Protein AF-A0A6J1MG69-F1 (afdb_monomer_lite)

pLDDT: mean 79.28, std 18.52, range [40.03, 97.81]

Foldseek 3Di:
DDDDDDDDDPPPPPPPPPPPPPPDADPVLQVQLVVVCVVVVHDCVCSVVSSVVSVVVVVVVVVVVVVVVVVVVVVVVVVVPPPPPPPPPPPDPPPPPPPDD

Organism: Drosophila hydei (NCBI:txid7224)

Sequence (101 aa):
MSEDQEELMSNDETFSYSPEIVETFTELETEQALLFIKDNNLPMSDLHYALKYIRISNRAVDLDDKFKEIQQRLKKLREQDMVVVTPPKCGNLNFNFFNNP

Radius of gyration: 35.59 Å; chains: 1; bounding box: 88×81×62 Å

Secondary structure (DSSP, 8-state):
--------------------------HHHHHHHHHHHHHTT--GGGHHHHHHHHHHHHHHHHHHHHHHHHHHHHHHHHHHS----PPP-------------

Structure (mmCIF, N/CA/C/O backbone):
data_AF-A0A6J1MG69-F1
#
_entry.id   AF-A0A6J1MG69-F1
#
loop_
_atom_site.group_PDB
_atom_site.id
_atom_site.type_symbol
_atom_site.label_atom_id
_atom_site.label_alt_id
_atom_site.label_comp_id
_atom_site.label_asym_id
_atom_site.label_entity_id
_atom_site.label_seq_id
_atom_site.pdbx_PDB_ins_code
_atom_site.Cartn_x
_atom_site.Cartn_y
_atom_site.Cartn_z
_atom_site.occupancy
_atom_site.B_iso_or_equiv
_atom_site.auth_seq_id
_atom_site.auth_comp_id
_atom_site.auth_asym_id
_atom_site.auth_atom_id
_atom_site.pdbx_PDB_model_num
ATOM 1 N N . MET A 1 1 ? 13.204 70.056 -14.124 1.00 40.03 1 MET A N 1
ATOM 2 C CA . MET A 1 1 ? 13.713 68.807 -14.717 1.00 40.03 1 MET A CA 1
ATOM 3 C C . MET A 1 1 ? 13.795 67.841 -13.564 1.00 40.03 1 MET A C 1
ATOM 5 O O . MET A 1 1 ? 14.607 68.054 -12.674 1.00 40.03 1 MET A O 1
ATOM 9 N N . SER A 1 2 ? 12.797 66.974 -13.488 1.00 50.94 2 SER A N 1
ATOM 10 C CA . SER A 1 2 ? 12.541 66.056 -12.384 1.00 50.94 2 SER A CA 1
ATOM 11 C C . SER A 1 2 ? 13.284 64.760 -12.676 1.00 50.94 2 SER A C 1
ATOM 13 O O . SER A 1 2 ? 13.065 64.192 -13.741 1.00 50.94 2 SER A O 1
ATOM 15 N N . GLU A 1 3 ? 14.131 64.313 -11.760 1.00 53.34 3 GLU A N 1
ATOM 16 C CA . GLU A 1 3 ? 14.744 62.981 -11.794 1.00 53.34 3 GLU A CA 1
ATOM 17 C C . GLU A 1 3 ? 14.401 62.300 -10.467 1.00 53.34 3 GLU A C 1
ATOM 19 O O . GLU A 1 3 ? 15.215 62.148 -9.560 1.00 53.34 3 GLU A O 1
ATOM 24 N N . ASP A 1 4 ? 13.112 61.992 -10.338 1.00 51.06 4 ASP A N 1
ATOM 25 C CA . ASP A 1 4 ? 12.638 60.929 -9.468 1.00 51.06 4 ASP A CA 1
ATOM 26 C C . ASP A 1 4 ? 12.934 59.588 -10.161 1.00 51.06 4 ASP A C 1
ATOM 28 O O . ASP A 1 4 ? 12.721 59.462 -11.365 1.00 51.06 4 ASP A O 1
ATOM 32 N N . GLN A 1 5 ? 13.315 58.587 -9.362 1.00 52.59 5 GLN A N 1
ATOM 33 C CA . GLN A 1 5 ? 13.275 57.151 -9.675 1.00 52.59 5 GLN A CA 1
ATOM 34 C C . GLN A 1 5 ? 14.333 56.610 -10.650 1.00 52.59 5 GLN A C 1
ATOM 36 O O . GLN A 1 5 ? 14.037 56.322 -11.803 1.00 52.59 5 GLN A O 1
ATOM 41 N N . GLU A 1 6 ? 15.507 56.261 -10.120 1.00 50.44 6 GLU A N 1
ATOM 42 C CA . GLU A 1 6 ? 16.235 55.089 -10.620 1.00 50.44 6 GLU A CA 1
ATOM 43 C C . GLU A 1 6 ? 16.314 54.027 -9.513 1.00 50.44 6 GLU A C 1
ATOM 45 O O . GLU A 1 6 ? 17.108 54.083 -8.577 1.00 50.44 6 GLU A O 1
ATOM 50 N N . GLU A 1 7 ? 15.366 53.096 -9.629 1.00 49.75 7 GLU A N 1
ATOM 51 C CA . GLU A 1 7 ? 15.554 51.661 -9.403 1.00 49.75 7 GLU A CA 1
ATOM 52 C C . GLU A 1 7 ? 15.846 51.205 -7.963 1.00 49.75 7 GLU A C 1
ATOM 54 O O . GLU A 1 7 ? 16.858 50.592 -7.626 1.00 49.75 7 GLU A O 1
ATOM 59 N N . LEU A 1 8 ? 14.814 51.358 -7.124 1.00 53.97 8 LEU A N 1
ATOM 60 C CA . LEU A 1 8 ? 14.407 50.235 -6.276 1.00 53.97 8 LEU A CA 1
ATOM 61 C C . LEU A 1 8 ? 14.206 48.982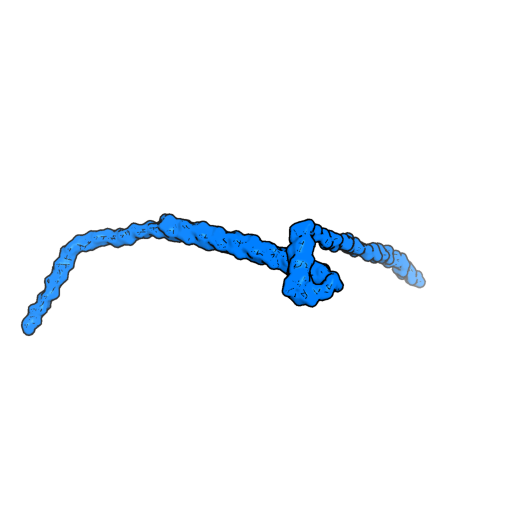 -7.149 1.00 53.97 8 LEU A C 1
ATOM 63 O O . LEU A 1 8 ? 13.774 49.092 -8.294 1.00 53.97 8 LEU A O 1
ATOM 67 N N . MET A 1 9 ? 14.378 47.814 -6.526 1.00 51.75 9 MET A N 1
ATOM 68 C CA . MET A 1 9 ? 14.137 46.459 -7.049 1.00 51.75 9 MET A CA 1
ATOM 69 C C . MET A 1 9 ? 15.390 45.735 -7.572 1.00 51.75 9 MET A C 1
ATOM 71 O O . MET A 1 9 ? 15.451 45.256 -8.701 1.00 51.75 9 MET A O 1
ATOM 75 N N . SER A 1 10 ? 16.352 45.531 -6.665 1.00 52.44 10 SER A N 1
ATOM 76 C CA . SER A 1 10 ? 17.104 44.270 -6.603 1.00 52.44 10 SER A CA 1
ATOM 77 C C . SER A 1 10 ? 16.098 43.111 -6.534 1.00 52.44 10 SER A C 1
ATOM 79 O O . SER A 1 10 ? 15.683 42.704 -5.449 1.00 52.44 10 SER A O 1
ATOM 81 N N . ASN A 1 11 ? 15.655 42.630 -7.694 1.00 55.12 11 ASN A N 1
ATOM 82 C CA . ASN A 1 11 ? 14.858 41.418 -7.836 1.00 55.12 11 ASN A CA 1
ATOM 83 C C . ASN A 1 11 ? 15.740 40.219 -7.483 1.00 55.12 11 ASN A C 1
ATOM 85 O O . ASN A 1 11 ? 16.359 39.604 -8.350 1.00 55.12 11 ASN A O 1
ATOM 89 N N . ASP A 1 12 ? 15.809 39.912 -6.192 1.00 55.47 12 ASP A N 1
ATOM 90 C CA . ASP A 1 12 ? 16.372 38.671 -5.675 1.00 55.47 12 ASP A CA 1
ATOM 91 C C . ASP A 1 12 ? 15.358 37.539 -5.929 1.00 55.47 12 ASP A C 1
ATOM 93 O O . ASP A 1 12 ? 14.781 36.950 -5.018 1.00 55.47 12 ASP A O 1
ATOM 97 N N . GLU A 1 13 ? 15.092 37.265 -7.210 1.00 61.94 13 GLU A N 1
ATOM 98 C CA . GLU A 1 13 ? 14.363 36.083 -7.681 1.00 61.94 13 GLU A CA 1
ATOM 99 C C . GLU A 1 13 ? 15.300 34.872 -7.597 1.00 61.94 13 GLU A C 1
ATOM 101 O O . GLU A 1 13 ? 15.604 34.189 -8.580 1.00 61.94 13 GLU A O 1
ATOM 106 N N . THR A 1 14 ? 15.809 34.617 -6.392 1.00 67.88 14 THR A N 1
ATOM 107 C CA . THR A 1 14 ? 16.432 33.347 -6.058 1.00 67.88 14 THR A CA 1
ATOM 108 C C . THR A 1 14 ? 15.318 32.306 -6.105 1.00 67.88 14 THR A C 1
ATOM 110 O O . THR A 1 14 ? 14.585 32.096 -5.138 1.00 67.88 14 THR A O 1
ATOM 113 N N . PHE A 1 15 ? 15.164 31.669 -7.269 1.00 64.25 15 PHE A N 1
ATOM 114 C CA . PHE A 1 15 ? 14.388 30.448 -7.437 1.00 64.25 15 PHE A CA 1
ATOM 115 C C . PHE A 1 15 ? 14.869 29.441 -6.391 1.00 64.25 15 PHE A C 1
ATOM 117 O O . PHE A 1 15 ? 15.912 28.803 -6.545 1.00 64.25 15 PHE A O 1
ATOM 124 N N . SER A 1 16 ? 14.124 29.324 -5.293 1.00 71.00 16 SER A N 1
ATOM 125 C CA . SER A 1 16 ? 14.371 28.300 -4.291 1.00 71.00 16 SER A CA 1
ATOM 126 C C . SER A 1 16 ? 13.978 26.967 -4.913 1.00 71.00 16 SER A C 1
ATOM 128 O O . SER A 1 16 ? 12.798 26.608 -4.959 1.00 71.00 16 SER A O 1
ATOM 130 N N . TYR A 1 17 ? 14.965 26.252 -5.456 1.00 68.50 17 TYR A N 1
ATOM 131 C CA . TYR A 1 17 ? 14.800 24.848 -5.791 1.00 68.50 17 TYR A CA 1
ATOM 132 C C . TYR A 1 17 ? 14.408 24.142 -4.499 1.00 68.50 17 TYR A C 1
ATOM 134 O O . TYR A 1 17 ? 15.216 23.989 -3.582 1.00 68.50 17 TYR A O 1
ATOM 142 N N . SER A 1 18 ? 13.136 23.755 -4.414 1.00 69.38 18 SER A N 1
ATOM 143 C CA . SER A 1 18 ? 12.709 22.824 -3.382 1.00 69.38 18 SER A CA 1
ATOM 144 C C . SER A 1 18 ? 13.604 21.595 -3.526 1.00 69.38 18 SER A C 1
ATOM 146 O O . SER A 1 18 ? 13.709 21.083 -4.644 1.00 69.38 18 SER A O 1
ATOM 148 N N . PRO A 1 19 ? 14.303 21.167 -2.461 1.00 68.00 19 PRO A N 1
ATOM 149 C CA . PRO A 1 19 ? 15.229 20.052 -2.561 1.00 68.00 19 PRO A CA 1
ATOM 150 C C . PRO A 1 19 ? 14.490 18.856 -3.157 1.00 68.00 19 PRO A C 1
ATOM 152 O O . PRO A 1 19 ? 13.374 18.550 -2.729 1.00 68.00 19 PRO A O 1
ATOM 155 N N . GLU A 1 20 ? 15.089 18.218 -4.165 1.00 65.94 20 GLU A N 1
ATOM 156 C CA . GLU A 1 20 ? 14.536 17.008 -4.766 1.00 65.94 20 GLU A CA 1
ATOM 157 C C . GLU A 1 20 ? 14.317 15.986 -3.648 1.00 65.94 20 GLU A C 1
ATOM 159 O O . GLU A 1 20 ? 15.266 15.478 -3.045 1.00 65.94 20 GLU A O 1
ATOM 164 N N . ILE A 1 21 ? 13.052 15.726 -3.314 1.00 70.00 21 ILE A N 1
ATOM 165 C CA . ILE A 1 21 ? 12.703 14.698 -2.342 1.00 70.00 21 ILE A CA 1
ATOM 166 C C . ILE A 1 21 ? 13.001 13.373 -3.033 1.00 70.00 21 ILE A C 1
ATOM 168 O O . ILE A 1 21 ? 12.195 12.870 -3.816 1.00 70.00 21 ILE A O 1
ATOM 172 N N . VAL A 1 22 ? 14.186 12.826 -2.772 1.00 70.81 22 VAL A N 1
ATOM 173 C CA . VAL A 1 22 ? 14.546 11.481 -3.207 1.00 70.81 22 VAL A CA 1
ATOM 174 C C . VAL A 1 22 ? 13.636 10.519 -2.448 1.00 70.81 22 VAL A C 1
ATOM 176 O O . VAL A 1 22 ? 13.850 10.240 -1.268 1.00 70.81 22 VAL A O 1
ATOM 179 N N . GLU A 1 23 ? 12.573 10.057 -3.106 1.00 78.69 23 GLU A N 1
ATOM 180 C CA . GLU A 1 23 ? 11.698 9.015 -2.576 1.00 78.69 23 GLU A CA 1
ATOM 181 C C . GLU A 1 23 ? 12.519 7.727 -2.437 1.00 78.69 23 GLU A C 1
ATOM 183 O O . GLU A 1 23 ? 12.743 6.999 -3.402 1.00 78.69 23 GLU A O 1
ATOM 188 N N . THR A 1 24 ? 12.997 7.449 -1.226 1.00 88.88 24 THR A N 1
ATOM 189 C CA . THR A 1 24 ? 13.661 6.185 -0.912 1.00 88.88 24 THR A CA 1
ATOM 190 C C . THR A 1 24 ? 12.611 5.135 -0.576 1.00 88.88 24 THR A C 1
ATOM 192 O O . THR A 1 24 ? 11.624 5.415 0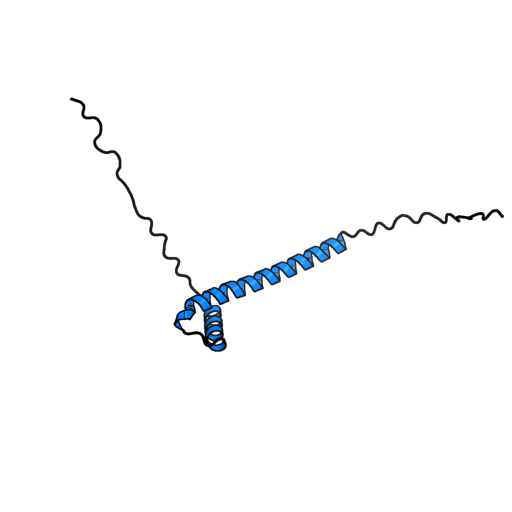.113 1.00 88.88 24 THR A O 1
ATOM 195 N N . PHE A 1 25 ? 12.806 3.921 -1.082 1.00 92.00 25 PHE A N 1
ATOM 196 C CA . PHE A 1 25 ? 11.978 2.756 -0.783 1.00 92.00 25 PHE A CA 1
ATOM 197 C C . PHE A 1 25 ? 12.775 1.767 0.053 1.00 92.00 25 PHE A C 1
ATOM 199 O O . PHE A 1 25 ? 13.988 1.635 -0.107 1.00 92.00 25 PHE A O 1
ATOM 206 N N . THR A 1 26 ? 12.096 1.109 0.985 1.00 94.94 26 THR A N 1
ATOM 207 C CA . THR A 1 26 ? 12.716 0.062 1.795 1.00 94.94 26 THR A CA 1
ATOM 208 C C . THR A 1 26 ? 12.961 -1.189 0.952 1.00 94.94 26 THR A C 1
ATOM 210 O O . THR A 1 26 ? 12.321 -1.405 -0.081 1.00 94.94 26 THR A O 1
ATOM 213 N N . GLU A 1 27 ? 13.884 -2.039 1.401 1.00 96.25 27 GLU A N 1
ATOM 214 C CA . GLU A 1 27 ? 14.164 -3.323 0.746 1.00 96.25 27 GLU A CA 1
ATOM 215 C C . GLU A 1 27 ? 12.903 -4.197 0.667 1.00 96.25 27 GLU A C 1
ATOM 217 O O . GLU A 1 27 ? 12.597 -4.737 -0.392 1.00 96.25 27 GLU A O 1
ATOM 222 N N . LEU A 1 28 ? 12.106 -4.224 1.741 1.00 96.38 28 LEU A N 1
ATOM 223 C CA . LEU A 1 28 ? 10.841 -4.958 1.795 1.00 96.38 28 LEU A CA 1
ATOM 224 C C . LEU A 1 28 ? 9.821 -4.450 0.765 1.00 96.38 28 LEU A C 1
ATOM 226 O O . LEU A 1 28 ? 9.218 -5.247 0.051 1.00 96.38 28 LEU A O 1
ATOM 230 N N . GLU A 1 29 ? 9.633 -3.129 0.663 1.00 96.00 29 GLU A N 1
ATOM 231 C CA . GLU A 1 29 ? 8.743 -2.541 -0.352 1.00 96.00 29 GLU A CA 1
ATOM 232 C C . GLU A 1 29 ? 9.217 -2.892 -1.769 1.00 96.00 29 GLU A C 1
ATOM 234 O O . GLU A 1 29 ? 8.402 -3.141 -2.656 1.00 96.00 29 GLU A O 1
ATOM 239 N N . THR A 1 30 ? 10.535 -2.946 -1.971 1.00 96.00 30 THR A N 1
ATOM 240 C CA . THR A 1 30 ? 11.143 -3.302 -3.256 1.00 96.00 30 THR A CA 1
ATOM 241 C C . THR A 1 30 ? 10.911 -4.767 -3.602 1.00 96.00 30 THR A C 1
ATOM 243 O O . THR A 1 30 ? 10.489 -5.066 -4.717 1.00 96.00 30 THR A O 1
ATOM 246 N N . GLU A 1 31 ? 11.113 -5.681 -2.656 1.00 97.75 31 GLU A N 1
ATOM 247 C CA . GLU A 1 31 ? 10.830 -7.106 -2.838 1.00 97.75 31 GLU A CA 1
ATOM 248 C C . GLU A 1 31 ? 9.350 -7.343 -3.171 1.00 97.75 31 GLU A C 1
ATOM 250 O O . GLU A 1 31 ? 9.025 -8.011 -4.154 1.00 97.75 31 GLU A O 1
ATOM 255 N N . GLN A 1 32 ? 8.446 -6.723 -2.411 1.00 97.50 32 GLN A N 1
ATOM 256 C CA . GLN A 1 32 ? 7.005 -6.795 -2.649 1.00 97.50 32 GLN A CA 1
ATOM 257 C C . GLN A 1 32 ? 6.615 -6.227 -4.020 1.00 97.50 32 GLN A C 1
ATOM 259 O O . GLN A 1 32 ? 5.781 -6.812 -4.710 1.00 97.50 32 GLN A O 1
ATOM 264 N N . ALA A 1 33 ? 7.228 -5.120 -4.446 1.00 97.44 33 ALA A N 1
ATOM 265 C CA . ALA A 1 33 ? 6.975 -4.535 -5.758 1.00 97.44 33 ALA A CA 1
ATOM 266 C C . ALA A 1 33 ? 7.462 -5.446 -6.894 1.00 97.44 33 ALA A C 1
ATOM 268 O O . ALA A 1 33 ? 6.759 -5.611 -7.889 1.00 97.44 33 ALA A O 1
ATOM 269 N N . LEU A 1 34 ? 8.626 -6.083 -6.742 1.00 97.62 34 LEU A N 1
ATOM 270 C CA . LEU A 1 34 ? 9.145 -7.040 -7.722 1.00 97.62 34 LEU A CA 1
ATOM 271 C C . LEU A 1 34 ? 8.247 -8.277 -7.845 1.00 97.62 34 LEU A C 1
ATOM 273 O O . LEU A 1 34 ? 7.977 -8.727 -8.961 1.00 97.62 34 LEU A O 1
ATOM 277 N N . LEU A 1 35 ? 7.751 -8.800 -6.720 1.00 97.75 35 LEU A N 1
ATOM 278 C CA . LEU A 1 35 ? 6.760 -9.879 -6.714 1.00 97.75 35 LEU A CA 1
ATOM 279 C C . LEU A 1 35 ? 5.462 -9.438 -7.396 1.00 97.75 35 LEU A C 1
ATOM 281 O O . LEU A 1 35 ? 4.979 -10.131 -8.285 1.00 97.75 35 LEU A O 1
ATOM 285 N N . PHE A 1 36 ? 4.957 -8.247 -7.073 1.00 97.31 36 PHE A N 1
ATOM 286 C CA . PHE A 1 36 ? 3.751 -7.694 -7.687 1.00 97.31 36 PHE A CA 1
ATOM 287 C C . PHE A 1 36 ? 3.870 -7.573 -9.212 1.00 97.31 36 PHE A C 1
ATOM 289 O O . PHE A 1 36 ? 2.949 -7.953 -9.936 1.00 97.31 36 PHE A O 1
ATOM 296 N N . ILE A 1 37 ? 5.009 -7.090 -9.715 1.00 97.81 37 ILE A N 1
ATOM 297 C CA . ILE A 1 37 ? 5.285 -7.000 -11.155 1.00 97.81 37 ILE A CA 1
ATOM 298 C C . ILE A 1 37 ? 5.270 -8.386 -11.793 1.00 97.81 37 ILE A C 1
ATOM 300 O O . ILE A 1 37 ? 4.630 -8.580 -12.827 1.00 97.81 37 ILE A O 1
ATOM 304 N N . LYS A 1 38 ? 5.948 -9.355 -11.168 1.00 97.31 38 LYS A N 1
ATOM 305 C CA . LYS A 1 38 ? 6.026 -10.734 -11.656 1.00 97.31 38 LYS A CA 1
ATOM 306 C C . LYS A 1 38 ? 4.649 -11.398 -11.702 1.00 97.31 38 LYS A C 1
ATOM 308 O O . LYS A 1 38 ? 4.297 -11.981 -12.722 1.00 97.31 38 LYS A O 1
ATOM 313 N N . ASP A 1 39 ? 3.872 -11.285 -10.632 1.00 97.62 39 ASP A N 1
ATOM 314 C CA . ASP A 1 39 ? 2.573 -11.948 -10.495 1.00 97.62 39 ASP A CA 1
ATOM 315 C C . ASP A 1 39 ? 1.527 -11.379 -11.464 1.00 97.62 39 ASP A C 1
ATOM 317 O O . ASP A 1 39 ? 0.656 -12.105 -11.943 1.00 97.62 39 ASP A O 1
ATOM 321 N N . ASN A 1 40 ? 1.644 -10.092 -11.803 1.00 96.75 40 ASN A N 1
ATOM 322 C CA . ASN A 1 40 ? 0.736 -9.405 -12.722 1.00 96.75 40 ASN A CA 1
ATOM 323 C C . ASN A 1 40 ? 1.284 -9.291 -14.156 1.00 96.75 40 ASN A C 1
ATOM 325 O O . ASN A 1 40 ? 0.651 -8.652 -14.995 1.00 96.75 40 ASN A O 1
ATOM 329 N N . ASN A 1 41 ? 2.434 -9.910 -14.458 1.00 96.62 41 ASN A N 1
ATOM 330 C CA . ASN A 1 41 ? 3.125 -9.816 -15.751 1.00 96.62 41 ASN A CA 1
ATOM 331 C C . ASN A 1 41 ? 3.326 -8.364 -16.236 1.00 96.62 41 ASN A C 1
ATOM 333 O O . ASN A 1 41 ? 3.155 -8.062 -17.420 1.00 96.62 41 ASN A O 1
ATOM 337 N N . LEU A 1 42 ? 3.673 -7.459 -15.320 1.00 95.81 42 LEU A N 1
ATOM 338 C CA . LEU A 1 42 ? 3.937 -6.058 -15.639 1.00 95.81 42 LEU A CA 1
ATOM 339 C C . LEU A 1 42 ? 5.369 -5.877 -16.175 1.00 95.81 42 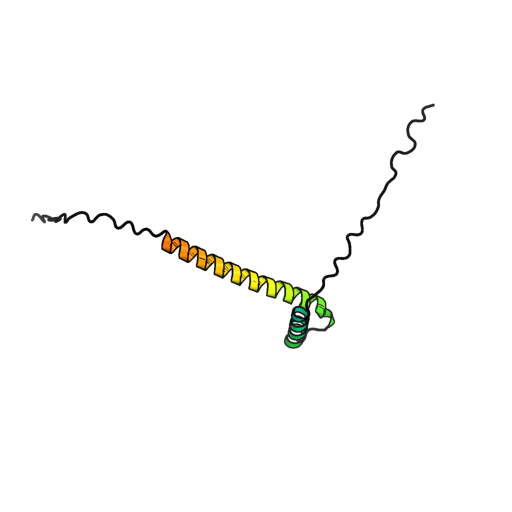LEU A C 1
ATOM 341 O O . LEU A 1 42 ? 6.272 -6.646 -15.832 1.00 95.81 42 LEU A O 1
ATOM 345 N N . PRO A 1 43 ? 5.618 -4.863 -17.017 1.00 97.25 43 PRO A N 1
ATOM 346 C CA . PRO A 1 43 ? 6.969 -4.531 -17.444 1.00 97.25 43 PRO A CA 1
ATOM 347 C C . PRO A 1 43 ? 7.771 -3.897 -16.299 1.00 97.25 43 PRO A C 1
ATOM 349 O O . PRO A 1 43 ? 7.236 -3.180 -15.456 1.00 97.25 43 PRO A O 1
ATOM 352 N N . MET A 1 44 ? 9.095 -4.081 -16.306 1.00 96.31 44 MET A N 1
ATOM 353 C CA . MET A 1 44 ? 9.974 -3.481 -15.287 1.00 96.31 44 MET A CA 1
ATOM 354 C C . MET A 1 44 ? 10.003 -1.939 -15.349 1.00 96.31 44 MET A C 1
ATOM 356 O O . MET A 1 44 ? 10.388 -1.291 -14.379 1.00 96.31 44 MET A O 1
ATOM 360 N N . SER A 1 45 ? 9.543 -1.335 -16.454 1.00 96.62 45 SER A N 1
ATOM 361 C CA . SER A 1 45 ? 9.303 0.114 -16.545 1.00 96.62 45 SER A CA 1
ATOM 362 C C . SER A 1 45 ? 8.331 0.622 -15.480 1.00 96.62 45 SER A C 1
ATOM 364 O O . SER A 1 45 ? 8.408 1.784 -15.087 1.00 96.62 45 SER A O 1
ATOM 366 N N . ASP A 1 46 ? 7.457 -0.253 -14.980 1.00 96.44 46 ASP A N 1
ATOM 367 C CA . ASP A 1 46 ? 6.411 0.103 -14.028 1.00 96.44 46 ASP A CA 1
ATOM 368 C C . ASP A 1 46 ? 6.868 -0.069 -12.573 1.00 96.44 46 ASP A C 1
ATOM 370 O O . ASP A 1 46 ? 6.075 0.122 -11.650 1.00 96.44 46 ASP A O 1
ATOM 374 N N . LEU A 1 47 ? 8.153 -0.371 -12.341 1.00 95.81 47 LEU A N 1
ATOM 375 C CA . LEU A 1 47 ? 8.706 -0.590 -11.004 1.00 95.81 47 LEU A CA 1
ATOM 376 C C . LEU A 1 47 ? 8.426 0.569 -10.047 1.00 95.81 47 LEU A C 1
ATOM 378 O O . LEU A 1 47 ? 8.011 0.341 -8.915 1.00 95.81 47 LEU A O 1
ATOM 382 N N . HIS A 1 48 ? 8.575 1.812 -10.507 1.00 94.69 48 HIS A N 1
ATOM 383 C CA . HIS A 1 48 ? 8.284 2.989 -9.682 1.00 94.69 48 HIS A CA 1
ATOM 384 C C . HIS A 1 48 ? 6.810 3.064 -9.258 1.00 94.69 48 HIS A C 1
ATOM 386 O O . HIS A 1 48 ? 6.494 3.395 -8.116 1.00 94.69 48 HIS A O 1
ATOM 392 N N . TYR A 1 49 ? 5.889 2.712 -10.158 1.00 95.62 49 TYR A N 1
ATOM 393 C CA . TYR A 1 49 ? 4.459 2.687 -9.851 1.00 95.62 49 TYR A CA 1
ATOM 394 C C . TYR A 1 49 ? 4.103 1.532 -8.915 1.00 95.62 49 TYR A C 1
ATOM 396 O O . TYR A 1 49 ? 3.331 1.733 -7.977 1.00 95.62 49 TYR A O 1
ATOM 404 N N . ALA A 1 50 ? 4.704 0.357 -9.113 1.00 97.06 50 ALA A N 1
ATOM 405 C CA . ALA A 1 50 ? 4.551 -0.783 -8.216 1.00 97.06 50 ALA A CA 1
ATOM 406 C C . ALA A 1 50 ? 5.046 -0.448 -6.798 1.00 97.06 50 ALA A C 1
ATOM 408 O O . ALA A 1 50 ? 4.335 -0.692 -5.827 1.00 97.06 50 ALA A O 1
ATOM 409 N N . LEU A 1 51 ? 6.204 0.205 -6.673 1.00 96.31 51 LEU A N 1
ATOM 410 C CA . LEU A 1 51 ? 6.746 0.678 -5.395 1.00 96.31 51 LEU A CA 1
ATOM 411 C C . LEU A 1 51 ? 5.783 1.634 -4.675 1.00 96.31 51 LEU A C 1
ATOM 413 O O . LEU A 1 51 ? 5.496 1.464 -3.487 1.00 96.31 51 LEU A O 1
ATOM 417 N N . LYS A 1 52 ? 5.218 2.611 -5.395 1.00 95.25 52 LYS A N 1
ATOM 418 C CA . LYS A 1 52 ? 4.206 3.524 -4.837 1.00 95.25 52 LYS A CA 1
ATOM 419 C C . LYS A 1 52 ? 2.942 2.796 -4.406 1.00 95.25 52 LYS A C 1
ATOM 421 O O . LYS A 1 52 ? 2.415 3.080 -3.330 1.00 95.25 52 LYS A O 1
ATOM 426 N N . TYR A 1 53 ? 2.468 1.863 -5.226 1.00 96.19 53 TYR A N 1
ATOM 427 C CA . TYR A 1 53 ? 1.295 1.059 -4.916 1.00 96.19 53 TYR A CA 1
ATOM 428 C C . TYR A 1 53 ? 1.494 0.258 -3.627 1.00 96.19 53 TYR A C 1
ATOM 430 O O . TYR A 1 53 ? 0.673 0.363 -2.717 1.00 96.19 53 TYR A O 1
ATOM 438 N N . ILE A 1 54 ? 2.611 -0.464 -3.509 1.00 96.56 54 ILE A N 1
ATOM 439 C CA . ILE A 1 54 ? 2.944 -1.254 -2.320 1.00 96.56 54 ILE A CA 1
ATOM 440 C C . ILE A 1 54 ? 2.995 -0.375 -1.069 1.00 96.56 54 ILE A C 1
ATOM 442 O O . ILE A 1 54 ? 2.371 -0.706 -0.063 1.00 96.56 54 ILE A O 1
ATOM 446 N N . ARG A 1 55 ? 3.649 0.789 -1.136 1.00 95.00 55 ARG A N 1
ATOM 447 C CA . ARG A 1 55 ? 3.703 1.736 -0.013 1.00 95.00 55 ARG A CA 1
ATOM 448 C C . ARG A 1 55 ? 2.315 2.179 0.451 1.00 95.00 55 ARG A C 1
ATOM 450 O O . ARG A 1 55 ? 2.041 2.223 1.651 1.00 95.00 55 ARG A O 1
ATOM 457 N N . ILE A 1 56 ? 1.435 2.520 -0.490 1.00 94.50 56 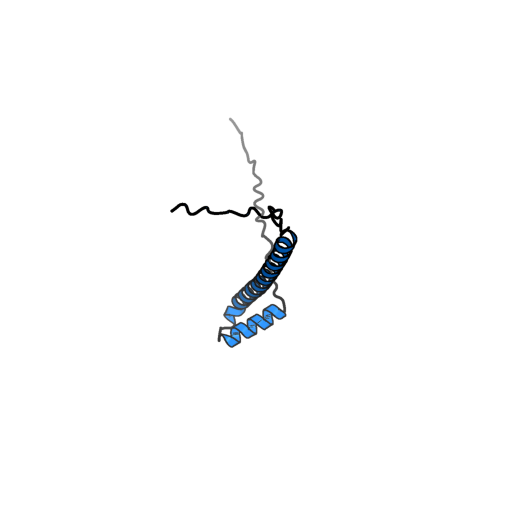ILE A N 1
ATOM 458 C CA . ILE A 1 56 ? 0.059 2.926 -0.179 1.00 94.50 56 ILE A CA 1
ATOM 459 C C . ILE A 1 56 ? -0.725 1.745 0.401 1.00 94.50 56 ILE A C 1
ATOM 461 O O . ILE A 1 56 ? -1.430 1.919 1.394 1.00 94.50 56 ILE A O 1
ATOM 465 N N . SER A 1 57 ? -0.570 0.555 -0.180 1.00 94.56 57 SER A N 1
ATOM 466 C CA . SER A 1 57 ? -1.225 -0.674 0.269 1.00 94.56 57 SER A CA 1
ATOM 467 C C . SER A 1 57 ? -0.838 -1.024 1.707 1.00 94.56 57 SER A C 1
ATOM 469 O O . SER A 1 57 ? -1.713 -1.200 2.551 1.00 94.56 57 SER A O 1
ATOM 471 N N . ASN A 1 58 ? 0.460 -1.030 2.021 1.00 93.12 58 ASN A N 1
ATOM 472 C CA . ASN A 1 58 ? 0.963 -1.307 3.369 1.00 93.12 58 ASN A CA 1
ATOM 473 C C . ASN A 1 58 ? 0.420 -0.290 4.382 1.00 93.12 58 ASN A C 1
ATOM 475 O O . ASN A 1 58 ? -0.111 -0.663 5.425 1.00 93.12 58 ASN A O 1
ATOM 479 N N . ARG A 1 59 ? 0.442 1.003 4.031 1.00 92.50 59 ARG A N 1
ATOM 480 C CA . ARG A 1 59 ? -0.124 2.053 4.887 1.00 92.50 59 ARG A CA 1
ATOM 481 C C . ARG A 1 59 ? -1.630 1.885 5.109 1.00 92.50 59 ARG A C 1
ATOM 483 O O . ARG A 1 59 ? -2.121 2.220 6.184 1.00 92.50 59 ARG A O 1
ATOM 490 N N . ALA A 1 60 ? -2.373 1.419 4.108 1.00 91.25 60 ALA A N 1
ATOM 491 C CA . ALA A 1 60 ? -3.807 1.180 4.238 1.00 91.25 60 ALA A CA 1
ATOM 492 C C . ALA A 1 60 ? -4.105 0.037 5.222 1.00 91.25 60 ALA A C 1
ATOM 494 O O . ALA A 1 60 ? -5.008 0.183 6.045 1.00 91.25 60 ALA A O 1
ATOM 495 N N . VAL A 1 61 ? -3.315 -1.043 5.190 1.00 91.75 61 VAL A N 1
ATOM 496 C CA . VAL A 1 61 ? -3.414 -2.155 6.152 1.00 91.75 61 VAL A CA 1
ATOM 497 C C . VAL A 1 61 ? -3.169 -1.658 7.579 1.00 91.75 61 VAL A C 1
ATOM 499 O O . VAL A 1 61 ? -4.007 -1.875 8.453 1.00 91.75 61 VAL A O 1
ATOM 502 N N . ASP A 1 62 ? -2.103 -0.883 7.797 1.00 90.69 62 ASP A N 1
ATOM 503 C CA . ASP A 1 62 ? -1.792 -0.317 9.118 1.00 90.69 62 ASP A CA 1
ATOM 504 C C . ASP A 1 62 ? -2.921 0.574 9.665 1.00 90.69 62 ASP A C 1
ATOM 506 O O . ASP A 1 62 ? -3.163 0.636 10.875 1.00 90.69 62 ASP A O 1
ATOM 510 N N . LEU A 1 63 ? -3.591 1.327 8.787 1.00 93.00 63 LEU A N 1
ATOM 511 C CA . LEU A 1 63 ? -4.712 2.188 9.166 1.00 93.00 63 LEU A CA 1
ATOM 512 C C . LEU A 1 63 ? -5.967 1.381 9.508 1.00 93.00 63 LEU A C 1
ATOM 514 O O . LEU A 1 63 ? -6.657 1.734 10.465 1.00 93.00 63 LEU A O 1
ATOM 518 N N . ASP A 1 64 ? -6.251 0.313 8.764 1.00 94.00 64 ASP A N 1
ATOM 519 C CA . ASP A 1 64 ? -7.385 -0.575 9.035 1.00 94.00 64 ASP A CA 1
ATOM 520 C C . ASP A 1 64 ? -7.220 -1.306 10.377 1.00 94.00 64 ASP A C 1
ATOM 522 O O . ASP A 1 64 ? -8.155 -1.379 11.178 1.00 94.00 64 ASP A O 1
ATOM 526 N N . ASP A 1 65 ? -6.008 -1.760 10.696 1.00 93.81 65 ASP A N 1
ATOM 527 C CA . ASP A 1 65 ? -5.723 -2.410 11.977 1.00 93.81 65 ASP A CA 1
ATOM 528 C C . ASP A 1 65 ? -5.878 -1.445 13.161 1.00 93.81 65 ASP A C 1
ATOM 530 O O . ASP A 1 65 ? -6.542 -1.772 14.152 1.00 93.81 65 ASP A O 1
ATOM 534 N N . LYS A 1 66 ? -5.379 -0.208 13.029 1.00 94.56 66 LYS A N 1
ATOM 535 C CA . LYS A 1 66 ? -5.621 0.857 14.020 1.00 94.56 66 LYS A CA 1
ATOM 536 C C . LYS A 1 66 ? -7.107 1.160 14.175 1.00 94.56 66 LYS A C 1
ATOM 538 O O . LYS A 1 66 ? -7.590 1.374 15.288 1.00 94.56 66 LYS A O 1
ATOM 543 N N . PHE A 1 67 ? -7.852 1.178 13.074 1.00 94.94 67 PHE A N 1
ATOM 544 C CA . PHE A 1 67 ? -9.290 1.412 13.109 1.00 94.94 67 PHE A CA 1
ATOM 545 C C . PHE A 1 67 ? -10.024 0.304 13.878 1.00 94.94 67 PHE A C 1
ATOM 547 O O . PHE A 1 67 ? -10.842 0.605 14.754 1.00 94.94 67 PHE A O 1
ATOM 554 N N . LYS A 1 68 ? -9.689 -0.969 13.634 1.00 95.06 68 LYS A N 1
ATOM 555 C CA . LYS A 1 68 ? -10.234 -2.112 14.388 1.00 95.06 68 LYS A CA 1
ATOM 556 C C . LYS A 1 68 ? -9.899 -2.029 15.876 1.00 95.06 68 LYS A C 1
ATOM 558 O O . LYS A 1 68 ? -10.779 -2.268 16.707 1.00 95.06 68 LYS A O 1
ATOM 563 N N . GLU A 1 69 ? -8.670 -1.658 16.229 1.00 96.00 69 GLU A N 1
ATOM 564 C CA . GLU A 1 69 ? -8.259 -1.472 17.626 1.00 96.00 69 GLU A CA 1
ATOM 565 C C . GLU A 1 69 ? -9.125 -0.410 18.327 1.00 96.00 69 GLU A C 1
ATOM 567 O O . GLU A 1 69 ? -9.667 -0.647 19.414 1.00 96.00 69 GLU A O 1
ATOM 572 N N . ILE A 1 70 ? -9.334 0.738 17.673 1.00 95.25 70 ILE A N 1
ATOM 573 C CA . ILE A 1 70 ? -10.187 1.817 18.186 1.00 95.25 70 ILE A CA 1
ATOM 574 C C . ILE A 1 70 ? -11.623 1.321 18.382 1.00 95.25 70 ILE A C 1
ATOM 576 O O . ILE A 1 70 ? -12.210 1.550 19.443 1.00 95.25 70 ILE A O 1
ATOM 580 N N . GLN A 1 71 ? -12.193 0.60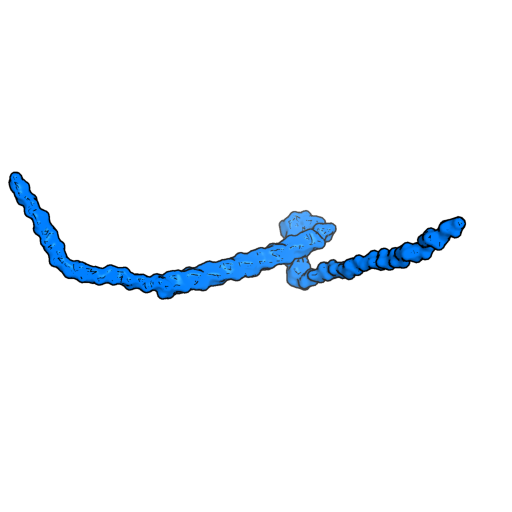3 17.410 1.00 94.81 71 GLN A N 1
ATOM 581 C CA . GLN A 1 71 ? -13.545 0.053 17.534 1.00 94.81 71 GLN A CA 1
ATOM 582 C C . GLN A 1 71 ? -13.683 -0.896 18.729 1.00 94.81 71 GLN A C 1
ATOM 584 O O . GLN A 1 71 ? -14.662 -0.811 19.477 1.00 94.81 71 GLN A O 1
ATOM 589 N N . GLN A 1 72 ? -12.704 -1.777 18.943 1.00 94.88 72 GLN A N 1
ATOM 590 C CA . GLN A 1 72 ? -12.70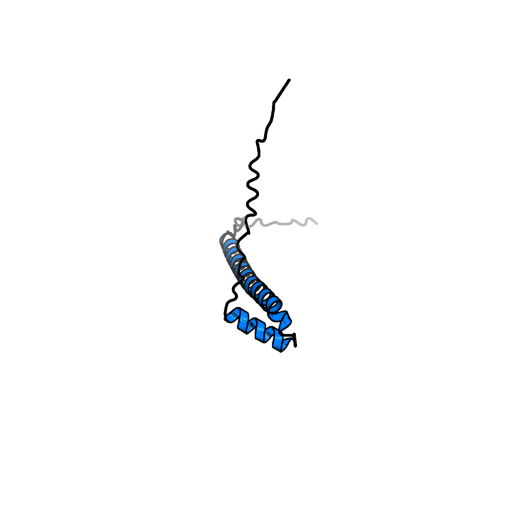1 -2.690 20.087 1.00 94.88 72 GLN A CA 1
ATOM 591 C C . GLN A 1 72 ? -12.610 -1.934 21.413 1.00 94.88 72 GLN A C 1
ATOM 593 O O . GLN A 1 72 ? -13.337 -2.251 22.357 1.00 94.88 72 GLN A O 1
ATOM 598 N N . ARG A 1 73 ? -11.759 -0.905 21.488 1.00 94.75 73 ARG A N 1
ATOM 599 C CA . ARG A 1 73 ? -11.638 -0.056 22.677 1.00 94.75 73 ARG A CA 1
ATOM 600 C C . ARG A 1 73 ? -12.949 0.668 22.987 1.00 94.75 73 ARG A C 1
ATOM 602 O O . ARG A 1 73 ? -13.396 0.644 24.131 1.00 94.75 73 ARG A O 1
ATOM 609 N N . LEU A 1 74 ? -13.600 1.243 21.977 1.00 93.62 74 LEU A N 1
ATOM 610 C CA . LEU A 1 74 ? -14.901 1.906 22.125 1.00 93.62 74 LEU A CA 1
ATOM 611 C C . LEU A 1 74 ? -16.016 0.934 22.525 1.00 93.62 74 LEU A C 1
ATOM 613 O O . LEU A 1 74 ? -16.919 1.304 23.273 1.00 93.62 74 LEU A O 1
ATOM 617 N N . LYS A 1 75 ? -15.976 -0.313 22.043 1.00 93.06 75 LYS A N 1
ATOM 618 C CA . LYS A 1 75 ? -16.913 -1.358 22.473 1.00 93.06 75 LYS A CA 1
ATOM 619 C C . LYS A 1 75 ? -16.767 -1.650 23.970 1.00 93.06 75 LYS A C 1
ATOM 621 O O . LYS A 1 75 ? -17.768 -1.611 24.675 1.00 93.06 75 LYS A O 1
ATOM 626 N N . LYS A 1 76 ? -15.535 -1.850 24.454 1.00 91.31 76 LYS A N 1
ATOM 627 C CA . LYS A 1 76 ? -15.260 -2.093 25.882 1.00 91.31 76 LYS A CA 1
ATOM 628 C C . LYS A 1 76 ? -15.734 -0.941 26.769 1.00 91.31 76 LYS A C 1
ATOM 630 O O . LYS A 1 76 ? -16.342 -1.192 27.800 1.00 91.31 76 LYS A O 1
ATOM 635 N N . LEU A 1 77 ? -15.493 0.307 26.359 1.00 88.12 77 LEU A N 1
ATOM 636 C CA . LEU A 1 77 ? -15.953 1.482 27.109 1.00 88.12 77 LEU A CA 1
ATOM 637 C C . LEU A 1 77 ? -17.484 1.540 27.197 1.00 88.12 77 LEU A C 1
ATOM 639 O O . LEU A 1 77 ? -18.022 1.721 28.280 1.00 88.12 77 LEU A O 1
ATOM 643 N N . ARG A 1 78 ? -18.198 1.289 26.090 1.00 86.38 78 ARG A N 1
ATOM 644 C CA . ARG A 1 78 ? -19.672 1.243 26.099 1.00 86.38 78 ARG A CA 1
ATOM 645 C C . ARG A 1 78 ? -20.238 0.143 26.995 1.00 86.38 78 ARG A C 1
ATOM 647 O O . ARG A 1 78 ? -21.280 0.348 27.603 1.00 86.38 78 ARG A O 1
ATOM 654 N N . GLU A 1 79 ? -19.580 -1.011 27.063 1.00 85.94 79 GLU A N 1
ATOM 655 C CA . GLU A 1 79 ? -19.971 -2.101 27.966 1.00 85.94 79 GLU A CA 1
ATOM 656 C C . GLU A 1 79 ? -19.730 -1.734 29.439 1.00 85.94 79 GLU A C 1
ATOM 658 O O . GLU A 1 79 ? -20.548 -2.075 30.289 1.00 85.94 79 GLU A O 1
ATOM 663 N N . GLN A 1 80 ? -18.647 -1.008 29.740 1.00 80.00 80 GLN A N 1
ATOM 664 C CA . GLN A 1 80 ? -18.341 -0.515 31.089 1.00 80.00 80 GLN A CA 1
ATOM 665 C C . GLN A 1 80 ? -19.308 0.586 31.548 1.00 80.00 80 GLN A C 1
ATOM 667 O O . GLN A 1 80 ? -19.736 0.573 32.700 1.00 80.00 80 GLN A O 1
ATOM 672 N N . ASP A 1 81 ? -19.686 1.496 30.649 1.00 72.38 81 ASP A N 1
ATOM 673 C CA . ASP A 1 81 ? -20.621 2.595 30.929 1.00 72.38 81 ASP A CA 1
ATOM 674 C C . ASP A 1 81 ? -22.088 2.144 30.977 1.00 72.38 81 ASP A C 1
ATOM 676 O O . ASP A 1 81 ? -22.971 2.919 31.355 1.00 72.38 81 ASP A O 1
ATOM 680 N N . MET A 1 82 ? -22.375 0.885 30.630 1.00 61.06 82 MET A N 1
ATOM 681 C CA . MET A 1 82 ? -23.703 0.302 30.768 1.00 61.06 82 MET A CA 1
ATOM 682 C C . MET A 1 82 ? -23.985 -0.014 32.247 1.00 61.06 82 MET A C 1
ATOM 684 O O . MET A 1 82 ? -24.087 -1.167 32.665 1.00 61.06 82 MET A O 1
ATOM 688 N N . VAL A 1 83 ? -24.140 1.031 33.064 1.00 64.81 83 VAL A N 1
ATOM 689 C CA . VAL A 1 83 ? -24.812 0.924 34.358 1.00 64.81 83 VAL A CA 1
ATOM 690 C C . VAL A 1 83 ? -26.234 0.478 34.047 1.00 64.81 83 VAL A C 1
ATOM 692 O O . VAL A 1 83 ? -27.071 1.272 33.618 1.00 64.81 83 VAL A O 1
ATOM 695 N N . VAL A 1 84 ? -26.510 -0.816 34.216 1.00 64.94 84 VAL A N 1
ATOM 696 C CA . VAL A 1 84 ? -27.878 -1.331 34.210 1.00 64.94 84 VAL A CA 1
ATOM 697 C C . VAL A 1 84 ? -28.558 -0.700 35.414 1.00 64.94 84 VAL A C 1
ATOM 699 O O . VAL A 1 84 ? -28.510 -1.228 36.523 1.00 64.94 84 VAL A O 1
ATOM 702 N N . VAL A 1 85 ? -29.176 0.462 35.212 1.00 66.00 85 VAL A N 1
ATOM 703 C CA . VAL A 1 85 ? -30.153 0.988 36.155 1.00 66.00 85 VAL A CA 1
ATOM 704 C C . VAL A 1 85 ? -31.336 0.044 36.037 1.00 66.00 85 VAL A C 1
ATOM 706 O O . VAL A 1 85 ? -32.244 0.250 35.235 1.00 66.00 85 VAL A O 1
ATOM 709 N N . THR A 1 86 ? -31.291 -1.064 36.777 1.00 66.06 86 THR A N 1
ATOM 710 C CA . THR A 1 86 ? -32.479 -1.882 36.965 1.00 66.06 86 THR A CA 1
ATOM 711 C C . THR A 1 86 ? -33.517 -0.960 37.582 1.00 66.06 86 THR A C 1
ATOM 713 O O . THR A 1 86 ? -33.253 -0.429 38.669 1.00 66.06 86 THR A O 1
ATOM 716 N N . PRO A 1 87 ? -34.660 -0.722 36.914 1.00 70.06 87 PRO A N 1
ATOM 717 C CA . PRO A 1 87 ? -35.714 0.064 37.520 1.00 70.06 87 PRO A CA 1
ATOM 718 C C . PRO A 1 87 ? -36.057 -0.581 38.870 1.00 70.06 87 PRO A C 1
ATOM 720 O O . PRO A 1 87 ? -36.099 -1.818 38.957 1.00 70.06 87 PRO A O 1
ATOM 723 N N . PRO A 1 88 ? -36.232 0.216 39.939 1.00 75.38 88 PRO A N 1
ATOM 724 C CA . PRO A 1 88 ? -36.593 -0.322 41.240 1.00 75.38 88 PRO A CA 1
ATOM 725 C C . PRO A 1 88 ? -37.823 -1.208 41.061 1.00 75.38 88 PRO A C 1
ATOM 727 O O . PRO A 1 88 ? -38.771 -0.818 40.380 1.00 75.38 88 PRO A O 1
ATOM 730 N N . LYS A 1 89 ? -37.786 -2.424 41.620 1.00 69.38 89 LYS A N 1
ATOM 731 C CA . LYS A 1 89 ? -38.918 -3.352 41.560 1.00 69.38 89 LYS A CA 1
ATOM 732 C C . LYS A 1 89 ? -40.119 -2.650 42.193 1.00 69.38 89 LYS A C 1
ATOM 734 O O . LYS A 1 89 ? -40.211 -2.585 43.417 1.00 69.38 89 LYS A O 1
ATOM 739 N N . CYS A 1 90 ? -41.017 -2.103 41.374 1.00 63.16 90 CYS A N 1
ATOM 740 C CA . CYS A 1 90 ? -42.320 -1.661 41.838 1.00 63.16 90 CYS A CA 1
ATOM 741 C C . CYS A 1 90 ? -42.995 -2.902 42.424 1.00 63.16 90 CYS A C 1
ATOM 743 O O . CYS A 1 90 ? -43.254 -3.868 41.706 1.00 63.16 90 CYS A O 1
ATOM 745 N N . GLY A 1 91 ? -43.155 -2.919 43.749 1.00 56.66 91 GLY A N 1
ATOM 746 C CA . GLY A 1 91 ? -43.769 -4.028 44.467 1.00 56.66 91 GLY A CA 1
ATOM 747 C C . GLY A 1 91 ? -45.128 -4.376 43.866 1.00 56.66 91 GLY A C 1
ATOM 748 O O . GLY A 1 91 ? -45.835 -3.487 43.400 1.00 56.66 91 GLY A O 1
ATOM 749 N N . ASN A 1 92 ? -45.442 -5.674 43.860 1.00 60.19 92 ASN A N 1
ATOM 750 C CA . ASN A 1 92 ? -46.661 -6.293 43.336 1.00 60.19 92 ASN A CA 1
ATOM 751 C C . ASN A 1 92 ? -47.905 -5.395 43.444 1.00 60.19 92 ASN A C 1
ATOM 753 O O . ASN A 1 92 ? -48.621 -5.421 44.446 1.00 60.19 92 ASN A O 1
ATOM 757 N N . LEU A 1 93 ? -48.206 -4.653 42.380 1.00 60.28 93 LEU A N 1
ATOM 758 C CA . LEU A 1 93 ? -49.553 -4.164 42.144 1.00 60.28 93 LEU A CA 1
ATOM 759 C C . LEU A 1 93 ? -50.306 -5.322 41.498 1.00 60.28 93 LEU A C 1
ATOM 761 O O . LEU A 1 93 ? -50.230 -5.536 40.290 1.00 60.28 93 LEU A O 1
ATOM 765 N N . ASN A 1 94 ? -50.993 -6.104 42.333 1.00 54.06 94 ASN A N 1
ATOM 766 C CA . ASN A 1 94 ? -52.052 -6.997 41.882 1.00 54.06 94 ASN A CA 1
ATOM 767 C C . ASN A 1 94 ? -53.101 -6.135 41.171 1.00 54.06 94 ASN A C 1
ATOM 769 O O . ASN A 1 94 ? -53.993 -5.573 41.808 1.00 54.06 94 ASN A O 1
ATOM 773 N N . PHE A 1 95 ? -52.989 -6.005 39.851 1.00 54.06 95 PHE A N 1
ATOM 774 C CA . PHE A 1 95 ? -54.075 -5.505 39.026 1.00 54.06 95 PHE A CA 1
ATOM 775 C C . PHE A 1 95 ? -55.151 -6.589 38.993 1.00 54.06 95 PHE A C 1
ATOM 777 O O . PHE A 1 95 ? -55.188 -7.436 38.104 1.00 54.06 95 PHE A O 1
ATOM 784 N N . ASN A 1 96 ? -56.027 -6.567 39.999 1.00 51.12 96 ASN A N 1
ATOM 785 C CA . ASN A 1 96 ? -57.341 -7.177 39.890 1.00 51.12 96 ASN A CA 1
ATOM 786 C C . ASN A 1 96 ? -58.103 -6.397 38.817 1.00 51.12 96 ASN A C 1
ATOM 788 O O . ASN A 1 96 ? -58.776 -5.407 39.105 1.00 51.12 96 ASN A O 1
ATOM 792 N N . PHE A 1 97 ? -57.970 -6.835 37.566 1.00 50.81 97 PHE A N 1
ATOM 793 C CA . PHE A 1 97 ? -58.937 -6.517 36.529 1.00 50.81 97 PHE A CA 1
ATOM 794 C C . PHE A 1 97 ? -60.259 -7.166 36.944 1.00 50.81 97 PHE A C 1
ATOM 796 O O . PHE A 1 97 ? -60.507 -8.342 36.688 1.00 50.81 97 PHE A O 1
ATOM 803 N N . PHE A 1 98 ? -61.083 -6.403 37.662 1.00 45.47 98 PHE A N 1
ATOM 804 C CA . PHE A 1 98 ? -62.487 -6.725 37.854 1.00 45.47 98 PHE A CA 1
ATOM 805 C C . PHE A 1 98 ? -63.157 -6.694 36.477 1.00 45.47 98 PHE A C 1
ATOM 807 O O . PHE A 1 98 ? -63.538 -5.635 35.984 1.00 45.47 98 PHE A O 1
ATOM 814 N N . ASN A 1 99 ? -63.283 -7.864 35.853 1.00 47.88 99 ASN A N 1
ATOM 815 C CA . ASN A 1 99 ? -64.306 -8.091 34.844 1.00 47.88 99 ASN A CA 1
ATOM 816 C C . ASN A 1 99 ? -65.652 -8.057 35.573 1.00 47.88 99 ASN A C 1
ATOM 818 O O . ASN A 1 99 ? -65.996 -9.004 36.280 1.00 47.88 99 ASN A O 1
ATOM 822 N N . ASN A 1 100 ? -66.372 -6.943 35.448 1.00 41.09 100 ASN A N 1
ATOM 823 C CA . ASN A 1 100 ? -67.789 -6.895 35.794 1.00 41.09 100 ASN A CA 1
ATOM 824 C C . ASN A 1 100 ? -68.619 -7.466 34.622 1.00 41.09 100 ASN A C 1
ATOM 826 O O . ASN A 1 100 ? -68.210 -7.278 33.473 1.00 41.09 100 ASN A O 1
ATOM 830 N N . PRO A 1 101 ? -69.718 -8.185 34.925 1.00 53.97 101 PRO A N 1
ATOM 831 C CA . PRO A 1 101 ? -70.513 -8.976 33.978 1.00 53.97 101 PRO A CA 1
ATOM 832 C C . PRO A 1 101 ? -71.306 -8.150 32.961 1.00 53.97 101 PRO A C 1
ATOM 834 O O . PRO A 1 101 ? -71.650 -6.986 33.270 1.00 53.97 101 PRO A O 1
#